Protein AF-G5RTS2-F1 (afdb_monomer)

Foldseek 3Di:
DQPQHPDDDDLQFAQWAQADVVVTDGHTGGRDDPQQPVHADPQADCVVHAQLDDHGGRGRPSPPSNLVVVLSVLVVCCVVPVAQADEAEPVSNPHLVSVLVSLVSNCVPDPDGHAYEYEDQDLDVVVVVVSCVSSVVSHHYDNNVVVVVVVVVVPDDD

Radius of gyration: 17.99 Å; Cα contacts (8 Å, |Δi|>4): 216; chains: 1; bounding box: 43×44×52 Å

Secondary structure (DSSP, 8-state):
--SS------GGGEEEEEEEETTEEEEEEE--SSS-TT-S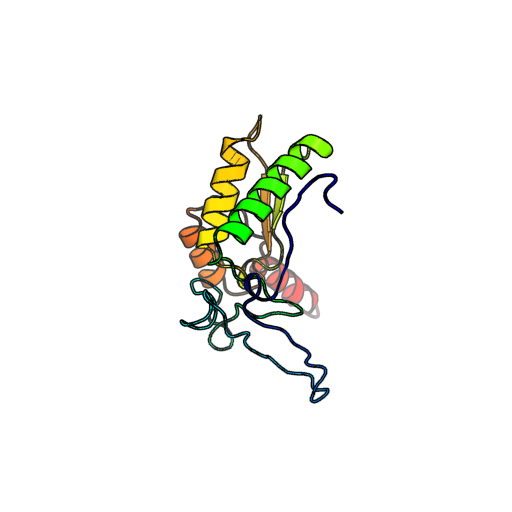-SSS--GGG-----SSSEE-TT-HHHHHHHHHHHHHHHHHH--SEEEEPSGGGS-HHHHHHHHHHHHHHSSSPPEEEE----S-HHHHHHHHHHTTT-SEE--HHHHHHHHHHHT---

Structure (mmCIF, N/CA/C/O backbone):
data_AF-G5RTS2-F1
#
_entry.id   AF-G5RTS2-F1
#
loop_
_atom_site.group_PDB
_atom_site.id
_atom_site.type_symbol
_atom_site.label_atom_id
_atom_site.label_alt_id
_atom_site.label_comp_id
_atom_site.label_asym_id
_atom_site.label_entity_id
_atom_site.label_seq_id
_atom_site.pdbx_PDB_ins_code
_atom_site.Cartn_x
_atom_site.Cartn_y
_atom_site.Cartn_z
_atom_site.occupancy
_atom_site.B_iso_or_equiv
_atom_site.auth_seq_id
_atom_site.auth_comp_id
_atom_site.auth_asym_id
_atom_site.auth_atom_id
_atom_site.pdbx_PDB_model_num
ATOM 1 N N . ALA A 1 1 ? 1.436 -27.597 -6.695 1.00 58.78 1 ALA A N 1
ATOM 2 C CA . ALA A 1 1 ? 0.924 -26.246 -7.002 1.00 58.78 1 ALA A CA 1
ATOM 3 C C . ALA A 1 1 ? -0.602 -26.290 -7.000 1.00 58.78 1 ALA A C 1
ATOM 5 O O . ALA A 1 1 ? -1.131 -27.360 -7.284 1.00 58.78 1 ALA A O 1
ATOM 6 N N . GLY A 1 2 ? -1.292 -25.195 -6.661 1.00 82.38 2 GLY A N 1
ATOM 7 C CA . GLY A 1 2 ? -2.748 -25.102 -6.859 1.00 82.38 2 GLY A CA 1
ATOM 8 C C . GLY A 1 2 ? -3.663 -25.520 -5.699 1.00 82.38 2 GLY A C 1
ATOM 9 O O . GLY A 1 2 ? -4.857 -25.673 -5.916 1.00 82.38 2 GLY A O 1
ATOM 10 N N . GLN A 1 3 ? -3.160 -25.753 -4.477 1.00 92.38 3 GLN A N 1
ATOM 11 C CA . GLN A 1 3 ? -4.029 -26.238 -3.387 1.00 92.38 3 GLN A CA 1
ATOM 12 C C . GLN A 1 3 ? -5.080 -25.201 -2.950 1.00 92.38 3 GLN A C 1
ATOM 14 O O . GLN A 1 3 ? -6.213 -25.577 -2.660 1.00 92.38 3 GLN A O 1
ATOM 19 N N . TYR A 1 4 ? -4.704 -23.919 -2.897 1.00 94.31 4 TYR A N 1
ATOM 20 C CA . TYR A 1 4 ? -5.579 -22.836 -2.429 1.00 94.31 4 TYR A CA 1
ATOM 21 C C . TYR A 1 4 ? -5.817 -21.761 -3.485 1.00 94.31 4 TYR A C 1
ATOM 23 O O . TYR A 1 4 ? -6.906 -21.211 -3.532 1.00 94.31 4 TYR A O 1
ATOM 31 N N . SER A 1 5 ? -4.841 -21.494 -4.351 1.00 96.38 5 SER A N 1
ATOM 32 C CA . SER A 1 5 ? -5.000 -20.642 -5.527 1.00 96.38 5 SER A CA 1
ATOM 33 C C . SER A 1 5 ? -4.260 -21.262 -6.706 1.00 96.38 5 SER A C 1
ATOM 35 O O . SER A 1 5 ? -3.174 -21.824 -6.537 1.00 96.38 5 SER A O 1
ATOM 37 N N . ASN A 1 6 ? -4.878 -21.182 -7.885 1.00 95.94 6 ASN A N 1
ATOM 38 C CA . ASN A 1 6 ? -4.281 -21.575 -9.162 1.00 95.94 6 ASN A CA 1
ATOM 39 C C . ASN A 1 6 ? -3.640 -20.386 -9.892 1.00 95.94 6 ASN A C 1
ATOM 41 O O . ASN A 1 6 ? -3.170 -20.563 -11.014 1.00 95.94 6 ASN A O 1
ATOM 45 N N . PHE A 1 7 ? -3.649 -19.193 -9.289 1.00 97.56 7 PHE A N 1
ATOM 46 C CA . PHE A 1 7 ? -2.987 -18.024 -9.844 1.00 97.56 7 PHE A CA 1
ATOM 47 C C . PHE A 1 7 ? -1.480 -18.267 -9.953 1.00 97.56 7 PHE A C 1
ATOM 49 O O . PHE A 1 7 ? -0.857 -18.822 -9.043 1.00 97.56 7 PHE A O 1
ATOM 56 N N . ILE A 1 8 ? -0.902 -17.863 -11.081 1.00 96.38 8 ILE A N 1
ATOM 57 C CA . ILE A 1 8 ? 0.526 -17.982 -11.355 1.00 96.38 8 ILE A CA 1
ATOM 58 C C . ILE A 1 8 ? 1.075 -16.575 -11.529 1.00 96.38 8 ILE A C 1
ATOM 60 O O . ILE A 1 8 ? 0.627 -15.842 -12.405 1.00 96.38 8 ILE A O 1
ATOM 64 N N . TRP A 1 9 ? 2.054 -16.233 -10.698 1.00 96.94 9 TRP A N 1
ATOM 65 C CA . TRP A 1 9 ? 2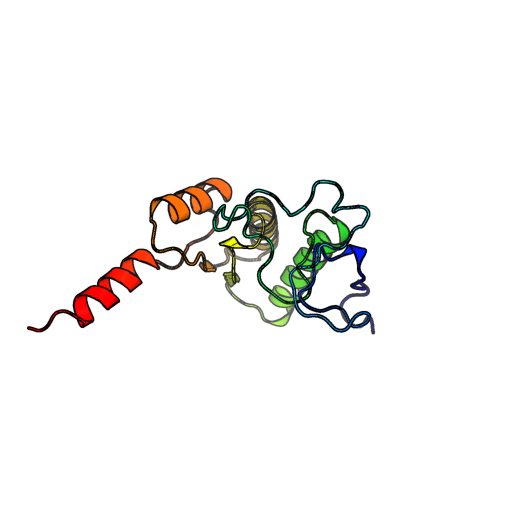.814 -15.000 -10.824 1.00 96.94 9 TRP A CA 1
ATOM 66 C C . TRP A 1 9 ? 3.853 -15.166 -11.934 1.00 96.94 9 TRP A C 1
ATOM 68 O O . TRP A 1 9 ? 4.680 -16.078 -11.887 1.00 96.94 9 TRP A O 1
ATOM 78 N N . ASP A 1 10 ? 3.789 -14.298 -12.935 1.00 95.94 10 ASP A N 1
ATOM 79 C CA . ASP A 1 10 ? 4.773 -14.179 -14.009 1.00 95.94 10 ASP A CA 1
ATOM 80 C C . ASP A 1 10 ? 5.174 -12.705 -14.195 1.00 95.94 10 ASP A C 1
ATOM 82 O O . ASP A 1 10 ? 4.724 -11.830 -13.456 1.00 95.94 10 ASP A O 1
ATOM 86 N N . TYR A 1 11 ? 6.016 -12.402 -15.185 1.00 95.19 11 TYR A N 1
ATOM 87 C CA . TYR A 1 11 ? 6.504 -11.034 -15.398 1.00 95.19 11 TYR A CA 1
ATOM 88 C C . TYR A 1 11 ? 5.402 -10.014 -15.762 1.00 95.19 11 TYR A C 1
ATOM 90 O O . TYR A 1 11 ? 5.648 -8.811 -15.692 1.00 95.19 11 TYR A O 1
ATOM 98 N N . HIS A 1 12 ? 4.188 -10.445 -16.130 1.00 95.81 12 HIS A N 1
ATOM 99 C CA . HIS A 1 12 ? 3.050 -9.541 -16.346 1.00 95.81 12 HIS A CA 1
ATOM 100 C C . HIS A 1 12 ? 2.422 -9.067 -15.029 1.00 95.81 12 HIS A C 1
ATOM 102 O O . HIS A 1 12 ? 1.552 -8.197 -15.038 1.00 95.81 12 HIS A O 1
ATOM 108 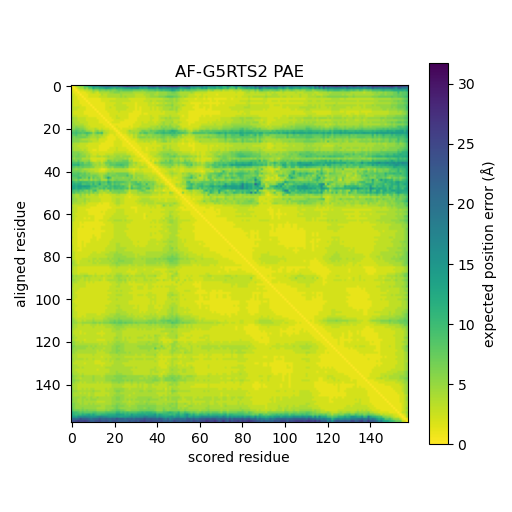N N . CYS A 1 13 ? 2.817 -9.658 -13.900 1.00 97.25 13 CYS A N 1
ATOM 109 C CA . CYS A 1 13 ? 2.324 -9.303 -12.572 1.00 97.25 13 CYS A CA 1
ATOM 110 C C . CYS A 1 13 ? 3.171 -8.221 -11.889 1.00 97.25 13 CYS A C 1
ATOM 112 O O . CYS A 1 13 ? 2.809 -7.772 -10.803 1.00 97.25 13 CYS A O 1
ATOM 114 N N . PHE A 1 14 ? 4.286 -7.818 -12.504 1.00 97.12 14 PHE A N 1
ATOM 115 C CA . PHE A 1 14 ? 5.283 -6.946 -11.895 1.00 97.12 14 PHE A CA 1
ATOM 116 C C . PHE A 1 14 ? 5.617 -5.758 -12.797 1.00 97.12 14 PHE A C 1
ATOM 118 O O . PHE A 1 14 ? 5.656 -5.888 -14.023 1.00 97.12 14 PHE A O 1
ATOM 125 N N . SER A 1 15 ? 5.881 -4.601 -12.191 1.00 96.31 15 SER A N 1
ATOM 126 C CA . SER A 1 15 ? 6.304 -3.384 -12.885 1.00 96.31 15 SER A CA 1
ATOM 127 C C . SER A 1 15 ? 7.820 -3.184 -12.872 1.00 96.31 15 SER A C 1
ATOM 129 O O . SER A 1 15 ? 8.352 -2.518 -13.764 1.00 96.31 15 SER A O 1
ATOM 131 N N . GLY A 1 16 ? 8.543 -3.801 -11.933 1.00 95.06 16 GLY A N 1
ATOM 132 C CA . GLY A 1 16 ? 9.999 -3.696 -11.863 1.00 95.06 16 GLY A CA 1
ATOM 133 C C . GLY A 1 16 ? 10.678 -4.696 -10.936 1.00 95.06 16 GLY A C 1
ATOM 134 O O . GLY A 1 16 ? 10.007 -5.409 -10.198 1.00 95.06 16 GLY A O 1
ATOM 135 N N . ILE A 1 17 ? 12.007 -4.733 -11.015 1.00 96.56 17 ILE A N 1
ATOM 136 C CA . ILE A 1 17 ? 12.924 -5.588 -10.241 1.00 96.56 17 ILE A CA 1
ATOM 137 C C . ILE A 1 17 ? 14.205 -4.820 -9.894 1.00 96.56 17 ILE A C 1
ATOM 139 O O . ILE A 1 17 ? 14.522 -3.828 -10.560 1.00 96.56 17 ILE A O 1
ATOM 143 N N . ASP A 1 18 ? 14.964 -5.298 -8.907 1.00 96.81 18 ASP A N 1
ATOM 144 C CA . ASP A 1 18 ? 16.244 -4.700 -8.491 1.00 96.81 18 ASP A CA 1
ATOM 145 C C . ASP A 1 18 ? 17.474 -5.439 -9.002 1.00 96.81 18 ASP A C 1
ATOM 147 O O . ASP A 1 18 ? 18.583 -4.920 -8.893 1.00 96.81 18 ASP A O 1
ATOM 151 N N . HIS A 1 19 ? 17.293 -6.615 -9.591 1.00 95.81 19 HIS A N 1
ATOM 152 C CA . HIS A 1 19 ? 18.391 -7.458 -10.031 1.00 95.81 19 HIS A CA 1
ATOM 153 C C . HIS A 1 19 ? 18.100 -8.074 -11.398 1.00 95.81 19 HIS A C 1
ATOM 155 O O . HIS A 1 19 ? 16.995 -8.559 -11.659 1.00 95.81 19 HIS A O 1
ATOM 161 N N . ILE A 1 20 ? 19.102 -8.078 -12.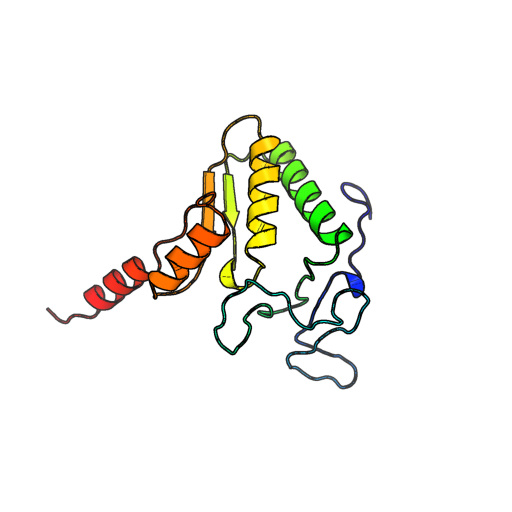273 1.00 95.69 20 ILE A N 1
ATOM 162 C CA . ILE A 1 20 ? 19.097 -8.812 -13.540 1.00 95.69 20 ILE A CA 1
ATOM 163 C C . ILE A 1 20 ? 20.299 -9.752 -13.577 1.00 95.69 20 ILE A C 1
ATOM 165 O O . ILE A 1 20 ? 21.361 -9.407 -13.085 1.00 95.69 20 ILE A O 1
ATOM 169 N N . GLU A 1 21 ? 20.141 -10.935 -14.177 1.00 94.94 21 GLU A N 1
ATOM 170 C CA . GLU A 1 21 ? 21.202 -11.960 -14.213 1.00 94.94 21 GLU A CA 1
ATOM 171 C C . GLU A 1 21 ? 22.018 -11.959 -15.526 1.00 94.94 21 GLU A C 1
ATOM 173 O O . GLU A 1 21 ? 23.011 -12.677 -15.659 1.00 94.94 21 GLU A O 1
ATOM 178 N N . ASN A 1 22 ? 21.595 -11.201 -16.547 1.00 90.50 22 ASN A N 1
ATOM 179 C CA . ASN A 1 22 ? 22.297 -11.116 -17.832 1.00 90.50 22 ASN A CA 1
ATOM 180 C C . ASN A 1 22 ? 22.096 -9.751 -18.534 1.00 90.50 22 ASN A C 1
ATOM 182 O O . ASN A 1 22 ? 21.152 -9.607 -19.321 1.00 90.50 22 ASN A O 1
ATOM 186 N N . PRO A 1 23 ? 22.991 -8.767 -18.315 1.00 92.75 23 PRO A N 1
ATOM 187 C CA . PRO A 1 23 ? 24.166 -8.830 -17.431 1.00 92.75 23 PRO A CA 1
ATOM 188 C C . PRO A 1 23 ? 23.778 -8.985 -15.952 1.00 92.75 23 PRO A C 1
ATOM 190 O O . PRO A 1 23 ? 22.657 -8.651 -15.603 1.00 92.75 23 PRO A O 1
ATOM 193 N N . ASP A 1 24 ? 24.690 -9.509 -15.126 1.00 96.38 24 ASP A N 1
ATOM 194 C CA . ASP A 1 24 ? 24.546 -9.578 -13.660 1.00 96.38 24 ASP A CA 1
ATOM 195 C C . ASP A 1 24 ? 24.736 -8.171 -13.068 1.00 96.38 24 ASP A C 1
ATOM 197 O O . ASP A 1 24 ? 25.859 -7.651 -13.054 1.00 96.38 24 ASP A O 1
ATOM 201 N N . GLU A 1 25 ? 23.636 -7.513 -12.702 1.00 97.06 25 GLU A N 1
ATOM 202 C CA . GLU A 1 25 ? 23.624 -6.112 -12.278 1.00 97.06 25 GLU A CA 1
ATOM 203 C C . GLU A 1 25 ? 22.490 -5.819 -11.286 1.00 97.06 25 GLU A C 1
ATOM 205 O O . GLU A 1 25 ? 21.339 -6.206 -11.499 1.00 97.06 25 GLU A O 1
ATOM 210 N N . ASP A 1 26 ? 22.825 -5.059 -10.239 1.00 96.94 26 ASP A N 1
ATOM 211 C CA . ASP A 1 26 ? 21.862 -4.465 -9.313 1.00 96.94 26 ASP A CA 1
ATOM 212 C C . ASP A 1 26 ? 21.478 -3.054 -9.781 1.00 96.94 26 ASP A C 1
ATOM 214 O O . ASP A 1 26 ? 22.333 -2.244 -10.155 1.00 96.94 26 ASP A O 1
ATOM 218 N N . GLY A 1 27 ? 20.194 -2.719 -9.719 1.00 94.12 27 GLY A N 1
ATOM 219 C CA . GLY A 1 27 ? 19.667 -1.446 -10.199 1.00 94.12 27 GLY A CA 1
ATOM 220 C C . GLY A 1 27 ? 18.184 -1.283 -9.897 1.00 94.12 27 GLY A C 1
ATOM 221 O O . GLY A 1 27 ? 17.646 -1.936 -9.019 1.00 94.12 27 GLY A O 1
ATOM 222 N N . ILE A 1 28 ? 17.509 -0.386 -10.613 1.00 94.00 28 ILE A N 1
ATOM 223 C CA . ILE A 1 28 ? 16.041 -0.348 -10.649 1.00 94.00 28 ILE A CA 1
ATOM 224 C C . ILE A 1 28 ? 15.651 -0.548 -12.104 1.00 94.00 28 ILE A C 1
ATOM 226 O O . ILE A 1 28 ? 15.835 0.345 -12.939 1.00 94.00 28 ILE A O 1
ATOM 230 N N . PHE A 1 29 ? 15.134 -1.730 -12.417 1.00 94.31 29 PHE A N 1
ATOM 231 C CA . PHE A 1 29 ? 14.788 -2.125 -13.773 1.00 94.31 29 PHE A CA 1
ATOM 232 C C . PHE A 1 29 ? 13.276 -2.161 -13.926 1.00 94.31 29 PHE A C 1
ATOM 234 O O . PHE A 1 29 ? 12.577 -2.863 -13.201 1.00 94.31 29 PHE A O 1
ATOM 241 N N . LYS A 1 30 ? 12.758 -1.419 -14.906 1.00 93.44 30 LYS A N 1
ATOM 242 C CA . LYS A 1 30 ? 11.341 -1.468 -15.264 1.00 93.44 30 LYS A CA 1
ATOM 243 C C . LYS A 1 30 ? 11.081 -2.647 -16.198 1.00 93.44 30 LYS A C 1
ATOM 245 O O . LYS A 1 30 ? 11.716 -2.750 -17.250 1.00 93.44 30 LYS A O 1
ATOM 250 N N . ILE A 1 31 ? 10.107 -3.485 -15.862 1.00 93.62 31 ILE A N 1
ATOM 251 C CA . ILE A 1 31 ? 9.623 -4.549 -16.743 1.00 93.62 31 ILE A CA 1
ATOM 252 C C . ILE A 1 31 ? 8.684 -3.919 -17.772 1.00 93.62 31 ILE A C 1
ATOM 254 O O . ILE A 1 31 ? 7.783 -3.164 -17.419 1.00 93.62 31 ILE A O 1
ATOM 258 N N . VAL A 1 32 ? 8.885 -4.212 -19.057 1.00 92.62 32 VAL A N 1
ATOM 259 C CA . VAL A 1 32 ? 7.981 -3.773 -20.133 1.00 92.62 32 VAL A CA 1
ATOM 260 C C . VAL A 1 32 ? 6.999 -4.900 -20.441 1.00 92.62 32 VAL A C 1
ATOM 262 O O . VAL A 1 32 ? 7.402 -5.949 -20.939 1.00 92.62 32 VAL A O 1
ATOM 265 N N . ASN A 1 33 ? 5.720 -4.683 -20.141 1.00 91.50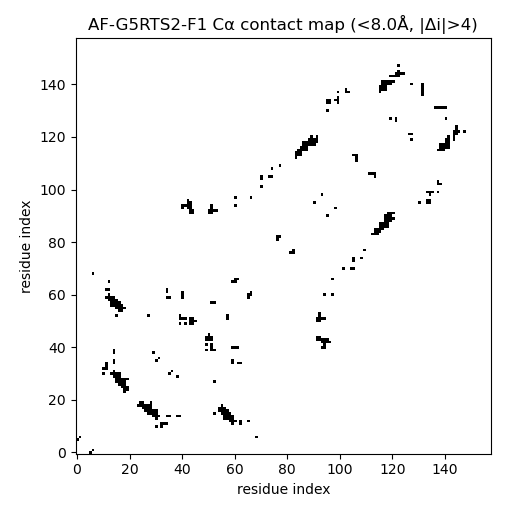 33 ASN A N 1
ATOM 266 C CA . ASN A 1 33 ? 4.624 -5.618 -20.393 1.00 91.50 33 ASN A CA 1
ATOM 267 C C . ASN A 1 33 ? 3.338 -4.850 -20.779 1.00 91.50 33 ASN A C 1
ATOM 269 O O . ASN A 1 33 ? 3.373 -3.637 -20.994 1.00 91.50 33 ASN A O 1
ATOM 273 N N . ASP A 1 34 ? 2.208 -5.556 -20.869 1.00 91.50 34 ASP A N 1
ATOM 274 C CA . ASP A 1 34 ? 0.913 -4.997 -21.288 1.00 91.50 34 ASP A CA 1
ATOM 275 C C . ASP A 1 34 ? 0.361 -3.894 -20.358 1.00 91.50 34 ASP A C 1
ATOM 277 O O . ASP A 1 34 ? -0.483 -3.104 -20.782 1.00 91.50 34 ASP A O 1
ATOM 281 N N . TYR A 1 35 ? 0.835 -3.816 -19.110 1.00 91.06 35 TYR A N 1
ATOM 282 C CA . TYR A 1 35 ? 0.345 -2.909 -18.065 1.00 91.06 35 TYR A CA 1
ATOM 283 C C . TYR A 1 35 ? 1.307 -1.745 -17.770 1.00 91.06 35 TYR A C 1
ATOM 285 O O . TYR A 1 35 ? 0.876 -0.693 -17.303 1.00 91.06 35 TYR A O 1
ATOM 293 N N . THR A 1 36 ? 2.597 -1.878 -18.095 1.00 89.12 36 THR A N 1
ATOM 294 C CA . THR A 1 36 ? 3.649 -0.910 -17.714 1.00 89.12 36 THR A CA 1
ATOM 295 C C . THR A 1 36 ? 3.981 0.140 -18.776 1.00 89.12 36 THR A C 1
ATOM 297 O O . THR A 1 36 ? 4.947 0.905 -18.626 1.00 89.12 36 THR A O 1
ATOM 300 N N . GLY A 1 37 ? 3.184 0.207 -19.849 1.00 84.06 37 GLY A N 1
ATOM 301 C CA . GLY A 1 37 ? 3.358 1.161 -20.951 1.00 84.06 37 GLY A CA 1
ATOM 302 C C . GLY A 1 37 ? 3.425 2.618 -20.483 1.00 84.06 37 GLY A C 1
ATOM 303 O O . GLY A 1 37 ? 4.282 3.371 -20.947 1.00 84.06 37 GLY A O 1
ATOM 304 N N . ASP A 1 38 ? 2.610 2.967 -19.485 1.00 85.00 38 ASP A N 1
ATOM 305 C CA . ASP A 1 38 ? 2.541 4.310 -18.896 1.00 85.00 38 ASP A CA 1
ATOM 306 C C . ASP A 1 38 ? 3.576 4.548 -17.775 1.00 85.00 38 ASP A C 1
ATOM 308 O O . ASP A 1 38 ? 3.651 5.640 -17.217 1.00 85.00 38 ASP A O 1
ATOM 312 N N . GLY A 1 39 ? 4.430 3.562 -17.463 1.00 88.94 39 GLY A N 1
ATOM 313 C CA . GLY A 1 39 ? 5.475 3.669 -16.437 1.00 88.94 39 GLY A CA 1
ATOM 314 C C . GLY A 1 39 ? 5.121 2.986 -15.116 1.00 88.94 39 GLY A C 1
ATOM 315 O O . GLY A 1 39 ? 4.493 1.928 -15.120 1.00 88.94 39 GLY A O 1
ATOM 316 N N . TRP A 1 40 ? 5.578 3.564 -14.004 1.00 90.12 40 TRP A N 1
ATOM 317 C CA . TRP A 1 40 ? 5.235 3.144 -12.638 1.00 90.12 40 TRP A CA 1
ATOM 318 C C . TRP A 1 40 ? 3.768 3.449 -12.315 1.00 90.12 40 TRP A C 1
ATOM 320 O O . TRP A 1 40 ? 3.123 4.207 -13.046 1.00 90.12 40 TRP A O 1
ATOM 330 N N . ASN A 1 41 ? 3.230 2.862 -11.249 1.00 88.44 41 ASN A N 1
ATOM 331 C CA . ASN A 1 41 ? 1.896 3.219 -10.779 1.00 88.44 41 ASN A CA 1
ATOM 332 C C . ASN A 1 41 ? 1.834 4.690 -10.335 1.00 88.44 41 ASN A C 1
ATOM 334 O O . ASN A 1 41 ? 2.824 5.276 -9.892 1.00 88.44 41 ASN A O 1
ATOM 338 N N . ASP A 1 42 ? 0.649 5.285 -10.443 1.00 86.94 42 ASP A N 1
ATOM 339 C CA . ASP A 1 42 ? 0.340 6.602 -9.897 1.00 86.94 42 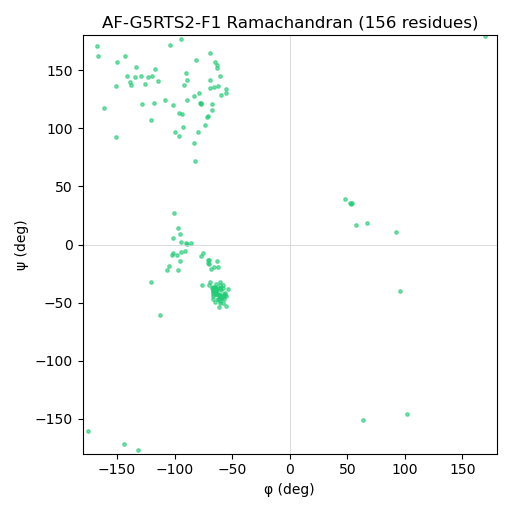ASP A CA 1
ATOM 340 C C . ASP A 1 42 ? -0.295 6.500 -8.497 1.00 86.94 42 ASP A C 1
ATOM 342 O O . ASP A 1 42 ? -0.520 5.412 -7.968 1.00 86.94 42 ASP A O 1
ATOM 346 N N . GLN A 1 43 ? -0.552 7.653 -7.869 1.00 84.31 43 GLN A N 1
ATOM 347 C CA . GLN A 1 43 ? -1.106 7.747 -6.505 1.00 84.31 43 GLN A CA 1
ATOM 348 C C . GLN A 1 43 ? -0.305 6.973 -5.443 1.00 84.31 43 GLN A C 1
ATOM 350 O O . GLN A 1 43 ? -0.865 6.425 -4.492 1.00 84.31 43 GLN A O 1
ATOM 355 N N . VAL A 1 44 ? 1.011 6.972 -5.626 1.00 83.31 44 VAL A N 1
ATOM 356 C CA . VAL A 1 44 ? 2.040 6.625 -4.641 1.00 83.31 44 VAL A CA 1
ATOM 357 C C . VAL A 1 44 ? 2.699 7.914 -4.135 1.00 83.31 44 VAL A C 1
ATOM 359 O O . VAL A 1 44 ? 2.428 8.995 -4.670 1.00 83.31 44 VAL A O 1
ATOM 362 N N . ASP A 1 45 ? 3.552 7.831 -3.112 1.00 83.88 45 ASP A N 1
ATOM 363 C CA . ASP A 1 45 ? 4.300 9.003 -2.638 1.00 83.88 45 ASP A CA 1
ATOM 364 C C . ASP A 1 45 ? 5.212 9.574 -3.746 1.00 83.88 45 ASP A C 1
ATOM 366 O O . ASP A 1 45 ? 5.743 8.847 -4.591 1.00 83.88 45 ASP A O 1
ATOM 370 N N . ASP A 1 46 ? 5.362 10.897 -3.762 1.00 79.81 46 ASP A N 1
ATOM 371 C CA . ASP A 1 46 ? 6.126 11.649 -4.762 1.00 79.81 46 ASP A CA 1
ATOM 372 C C . ASP A 1 46 ? 7.611 11.830 -4.398 1.00 79.81 46 ASP A C 1
ATOM 374 O O . ASP A 1 46 ? 8.380 12.436 -5.152 1.00 79.81 46 ASP A O 1
ATOM 378 N N . GLU A 1 47 ? 8.044 11.302 -3.252 1.00 75.38 47 GLU A N 1
ATOM 379 C CA . GLU A 1 47 ? 9.443 11.220 -2.852 1.00 75.38 47 GLU A CA 1
ATOM 380 C C . GLU A 1 47 ? 10.263 10.498 -3.936 1.00 75.38 47 GLU A C 1
ATOM 382 O O . GLU A 1 47 ? 9.851 9.495 -4.515 1.00 75.38 47 GLU A O 1
ATOM 387 N N . MET A 1 48 ? 11.424 11.070 -4.275 1.00 76.75 48 MET A N 1
ATOM 388 C CA . MET A 1 48 ? 12.254 10.655 -5.422 1.00 76.75 48 MET A CA 1
ATOM 389 C C . MET A 1 48 ? 11.542 10.706 -6.794 1.00 76.75 48 MET A C 1
ATOM 391 O O . MET A 1 48 ? 12.037 10.150 -7.773 1.00 76.75 48 MET A O 1
ATOM 395 N N . GLY A 1 49 ? 10.419 11.421 -6.899 1.00 84.19 49 GLY A N 1
ATOM 396 C CA . GLY A 1 49 ? 9.633 11.618 -8.119 1.00 84.19 49 GLY A CA 1
ATOM 397 C C . GLY A 1 49 ? 8.462 10.642 -8.263 1.00 84.19 49 GLY A C 1
ATOM 398 O O . GLY A 1 49 ? 7.390 11.057 -8.698 1.00 84.19 49 GLY A O 1
ATOM 399 N N . ASN A 1 50 ? 8.655 9.370 -7.907 1.00 88.12 50 ASN A N 1
ATOM 400 C CA . ASN A 1 50 ? 7.620 8.337 -7.830 1.00 88.12 50 ASN A CA 1
ATOM 401 C C . ASN A 1 50 ? 8.151 7.191 -6.963 1.00 88.12 50 ASN A C 1
ATOM 403 O O . ASN A 1 50 ? 9.146 6.565 -7.338 1.00 88.12 50 ASN A O 1
ATOM 407 N N . PHE A 1 51 ? 7.494 6.920 -5.836 1.00 86.38 51 PHE A N 1
ATOM 408 C CA . PHE A 1 51 ? 7.965 5.922 -4.881 1.00 86.38 51 PHE A CA 1
ATOM 409 C C . PHE A 1 51 ? 7.246 4.565 -4.977 1.00 86.38 51 PHE A C 1
ATOM 411 O O . PHE A 1 51 ? 7.188 3.856 -3.980 1.00 86.38 51 PHE A O 1
ATOM 418 N N . ASP A 1 52 ? 6.715 4.187 -6.148 1.00 86.88 52 ASP A N 1
ATOM 419 C CA . ASP A 1 52 ? 6.126 2.853 -6.398 1.00 86.88 52 ASP A CA 1
ATOM 420 C C . ASP A 1 52 ? 7.160 1.751 -6.127 1.00 86.88 52 ASP A C 1
ATOM 422 O O . ASP A 1 52 ? 6.938 0.841 -5.338 1.00 86.88 52 ASP A O 1
ATOM 426 N N . TYR A 1 53 ? 8.352 1.883 -6.713 1.00 91.50 53 TYR A N 1
ATOM 427 C CA . TYR A 1 53 ? 9.407 0.895 -6.533 1.00 91.50 53 TYR A CA 1
ATOM 428 C C . TYR A 1 53 ? 10.102 1.034 -5.170 1.00 91.50 53 TYR A C 1
ATOM 430 O O . TYR A 1 53 ? 10.712 2.067 -4.880 1.00 91.50 53 TYR A O 1
ATOM 438 N N . LEU A 1 54 ? 10.081 -0.042 -4.375 1.00 91.25 54 LEU A N 1
ATOM 439 C CA . LEU A 1 54 ? 10.845 -0.157 -3.128 1.00 91.25 54 LEU A CA 1
ATOM 440 C C . LEU A 1 54 ? 11.952 -1.220 -3.207 1.00 91.25 54 LEU A C 1
ATOM 442 O O . LEU A 1 54 ? 13.120 -0.887 -3.009 1.00 91.25 54 LEU A O 1
ATOM 446 N N . MET A 1 55 ? 11.593 -2.488 -3.444 1.00 92.31 55 MET A N 1
ATOM 447 C CA . MET A 1 55 ? 12.517 -3.635 -3.492 1.00 92.31 55 MET A CA 1
ATOM 448 C C . MET A 1 55 ? 11.860 -4.881 -4.108 1.00 92.31 55 MET A C 1
ATOM 450 O O . MET A 1 55 ? 10.632 -4.988 -4.098 1.00 92.31 55 MET A O 1
ATOM 454 N N . GLY A 1 56 ? 12.676 -5.846 -4.542 1.00 94.88 56 GLY A N 1
ATOM 455 C CA . GLY A 1 56 ? 12.235 -7.144 -5.060 1.00 94.88 56 GLY A CA 1
ATOM 456 C C . GLY A 1 56 ? 11.410 -7.037 -6.342 1.00 94.88 56 GLY A C 1
ATOM 457 O O . GLY A 1 56 ? 11.567 -6.105 -7.129 1.00 94.88 56 GLY A O 1
ATOM 458 N N . GLU A 1 57 ? 10.506 -7.992 -6.569 1.00 95.81 57 GLU A N 1
ATOM 459 C CA . GLU A 1 57 ? 9.568 -7.937 -7.689 1.00 95.81 57 GLU A CA 1
ATOM 460 C C . GLU A 1 57 ? 8.381 -7.010 -7.372 1.00 95.81 57 GLU A C 1
ATOM 462 O O . GLU A 1 57 ? 7.398 -7.401 -6.734 1.00 95.81 57 GLU A O 1
ATOM 467 N N . ASN A 1 58 ? 8.461 -5.758 -7.832 1.00 96.38 58 ASN A N 1
ATOM 468 C CA . ASN A 1 58 ? 7.449 -4.739 -7.563 1.00 96.38 58 ASN A CA 1
ATOM 469 C C . ASN A 1 58 ? 6.131 -5.073 -8.267 1.00 96.38 58 ASN A C 1
ATOM 471 O O . ASN A 1 58 ? 6.095 -5.179 -9.492 1.00 96.38 58 ASN A O 1
ATOM 475 N N . ILE A 1 59 ? 5.048 -5.227 -7.509 1.00 97.06 59 ILE A N 1
ATOM 476 C CA . ILE A 1 59 ? 3.747 -5.676 -8.020 1.00 97.06 59 ILE A CA 1
ATOM 477 C C . ILE A 1 59 ? 3.102 -4.602 -8.906 1.00 97.06 59 ILE A C 1
ATOM 479 O O . ILE A 1 59 ? 3.017 -3.434 -8.536 1.00 97.06 59 ILE A O 1
ATOM 483 N N . ASP A 1 60 ? 2.570 -5.007 -10.061 1.00 95.88 60 ASP A N 1
ATOM 484 C CA . ASP A 1 60 ? 1.764 -4.125 -10.904 1.00 95.88 60 ASP A CA 1
ATOM 485 C C . ASP A 1 60 ? 0.271 -4.266 -10.584 1.00 95.88 60 ASP A C 1
ATOM 487 O O . ASP A 1 60 ? -0.410 -5.195 -11.030 1.00 95.88 60 ASP A O 1
ATOM 491 N N . PHE A 1 61 ? -0.256 -3.309 -9.821 1.00 95.50 61 PHE A N 1
ATOM 492 C CA . PHE A 1 61 ? -1.661 -3.295 -9.428 1.00 95.50 61 PHE A CA 1
ATOM 493 C C . PHE A 1 61 ? -2.607 -2.977 -10.594 1.00 95.50 61 PHE A C 1
ATOM 495 O O . PHE A 1 61 ? -3.792 -3.290 -10.510 1.00 95.50 61 PHE A O 1
ATOM 502 N N . ARG A 1 62 ? -2.129 -2.447 -11.728 1.00 95.06 62 ARG A N 1
ATOM 503 C CA . ARG A 1 62 ? -2.982 -2.230 -12.916 1.00 95.06 62 ARG A CA 1
ATOM 504 C C . ARG A 1 62 ? -3.429 -3.544 -13.555 1.00 95.06 62 ARG A C 1
ATOM 506 O O . ARG A 1 62 ? -4.439 -3.572 -14.260 1.00 95.06 62 ARG A O 1
ATOM 513 N N . ASN A 1 63 ? -2.713 -4.640 -13.300 1.00 96.44 63 ASN A N 1
ATOM 514 C CA . ASN A 1 63 ? -3.134 -5.962 -13.731 1.00 96.44 63 ASN A CA 1
ATOM 515 C C . ASN A 1 63 ? -4.329 -6.435 -12.884 1.00 96.44 63 ASN A C 1
ATOM 517 O O . ASN A 1 63 ? -4.209 -6.774 -11.705 1.00 96.44 63 ASN A O 1
ATOM 521 N N . HIS A 1 64 ? -5.512 -6.500 -13.499 1.00 96.31 64 HIS A N 1
ATOM 522 C CA . HIS A 1 64 ? -6.731 -6.900 -12.793 1.00 96.31 64 HIS A CA 1
ATOM 523 C C . HIS A 1 64 ? -6.648 -8.321 -12.211 1.00 96.31 64 HIS A C 1
ATOM 525 O O . HIS A 1 64 ? -7.192 -8.586 -11.142 1.00 96.31 64 HIS A O 1
ATOM 531 N N . ALA A 1 65 ? -5.929 -9.235 -12.867 1.00 97.62 65 ALA A N 1
ATOM 532 C CA . ALA A 1 65 ? -5.769 -10.591 -12.358 1.00 97.62 65 ALA A CA 1
ATOM 533 C C . ALA A 1 65 ? -4.981 -10.603 -11.031 1.00 97.62 65 ALA A C 1
ATOM 535 O O . ALA A 1 65 ? -5.331 -11.353 -10.122 1.00 97.62 65 ALA A O 1
ATOM 536 N N . VAL A 1 66 ? -3.981 -9.724 -10.895 1.00 97.75 66 VAL A N 1
ATOM 537 C CA . VAL A 1 66 ? -3.210 -9.526 -9.656 1.00 97.75 66 VAL A CA 1
ATOM 538 C C . VAL A 1 66 ? -4.097 -8.970 -8.544 1.00 97.75 66 VAL A C 1
ATOM 540 O O . VAL A 1 66 ? -4.118 -9.510 -7.439 1.00 97.75 66 VAL A O 1
ATOM 543 N N . THR A 1 67 ? -4.865 -7.912 -8.817 1.00 97.94 67 THR A N 1
ATOM 544 C CA . THR A 1 67 ? -5.712 -7.292 -7.781 1.00 97.94 67 THR A CA 1
ATOM 545 C C . THR A 1 67 ? -6.805 -8.234 -7.284 1.00 97.94 67 THR A C 1
ATOM 547 O O . THR A 1 67 ? -7.062 -8.287 -6.078 1.00 97.94 67 THR A O 1
ATOM 550 N N . GLU A 1 68 ? -7.402 -9.034 -8.169 1.00 98.31 68 GLU A N 1
ATOM 551 C CA . GLU A 1 68 ? -8.382 -10.051 -7.779 1.00 98.31 68 GLU A CA 1
ATOM 552 C C . GLU A 1 68 ? -7.755 -11.220 -7.013 1.00 98.31 68 GLU A C 1
ATOM 554 O O . GLU A 1 68 ? -8.375 -11.714 -6.065 1.00 98.31 68 GLU A O 1
ATOM 559 N N . GLU A 1 69 ? -6.522 -11.619 -7.339 1.00 98.50 69 GLU A N 1
ATOM 560 C CA . GLU A 1 69 ? -5.790 -12.620 -6.556 1.00 98.50 69 GLU A CA 1
ATOM 561 C C . GLU A 1 69 ? -5.496 -12.119 -5.137 1.00 98.50 69 GLU A C 1
ATOM 563 O O . GLU A 1 69 ? -5.707 -12.843 -4.164 1.00 98.50 69 GLU A O 1
ATOM 568 N N . ILE A 1 70 ? -5.087 -10.859 -4.976 1.00 98.44 70 ILE A N 1
ATOM 569 C CA . ILE A 1 70 ? -4.818 -10.292 -3.647 1.00 98.44 70 ILE A CA 1
ATOM 570 C C . ILE A 1 70 ? -6.118 -10.154 -2.832 1.00 98.44 70 ILE A C 1
ATOM 572 O O . ILE A 1 70 ? -6.137 -10.432 -1.627 1.00 98.44 70 ILE A O 1
ATOM 576 N N . LYS A 1 71 ? -7.238 -9.785 -3.471 1.00 98.56 71 LYS A N 1
ATOM 577 C CA . LYS A 1 71 ? -8.567 -9.794 -2.828 1.00 98.56 71 LYS A CA 1
ATOM 578 C C . LYS A 1 71 ? -8.989 -11.220 -2.450 1.00 98.56 71 LYS A C 1
ATOM 580 O O . LYS A 1 71 ? -9.547 -11.427 -1.372 1.00 98.56 71 LYS A O 1
ATOM 585 N N . TYR A 1 72 ? -8.717 -12.213 -3.301 1.00 98.38 72 TYR A N 1
ATOM 586 C CA . TYR A 1 72 ? -8.953 -13.628 -2.999 1.00 98.38 72 TYR A CA 1
ATOM 587 C C . TYR A 1 72 ? -8.157 -14.090 -1.780 1.00 98.38 72 TYR A C 1
ATOM 589 O O . TYR A 1 72 ? -8.739 -14.657 -0.849 1.00 98.38 72 TYR A O 1
ATOM 597 N N . TRP A 1 73 ? -6.862 -13.784 -1.747 1.00 98.44 73 TRP A N 1
ATOM 598 C CA . TRP A 1 73 ? -5.991 -14.095 -0.622 1.00 98.44 73 TRP A CA 1
ATOM 599 C C . TRP A 1 73 ? -6.509 -13.488 0.685 1.00 98.44 73 TRP A C 1
ATOM 601 O O . TRP A 1 73 ? -6.553 -14.183 1.697 1.00 98.44 73 TRP A O 1
ATOM 611 N N . ALA A 1 74 ? -6.985 -12.240 0.666 1.00 98.06 74 ALA A N 1
ATOM 612 C CA . ALA A 1 74 ? -7.525 -11.590 1.859 1.00 98.06 74 AL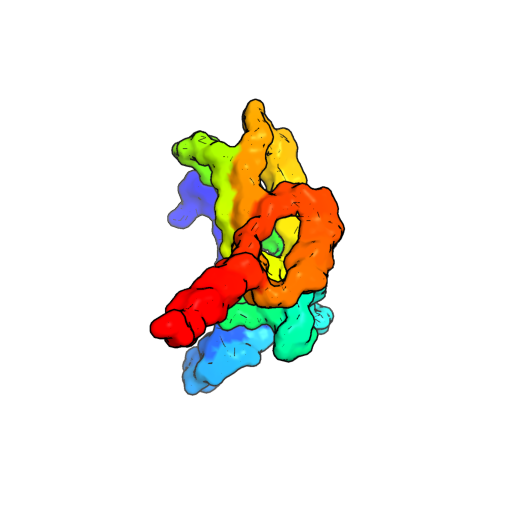A A CA 1
ATOM 613 C C . ALA A 1 74 ? -8.735 -12.338 2.441 1.00 98.06 74 ALA A C 1
ATOM 615 O O . ALA A 1 74 ? -8.771 -12.620 3.641 1.00 98.06 74 ALA A O 1
ATOM 616 N N . ARG A 1 75 ? -9.688 -12.739 1.583 1.00 98.06 75 ARG A N 1
ATOM 617 C CA . ARG A 1 75 ? -10.834 -13.573 1.992 1.00 98.06 75 ARG A CA 1
ATOM 618 C C . ARG A 1 75 ? -10.373 -14.901 2.578 1.00 98.06 75 ARG A C 1
ATOM 620 O O . ARG A 1 75 ? -10.872 -15.326 3.616 1.00 98.06 75 ARG A O 1
ATOM 627 N N . TRP A 1 76 ? -9.413 -15.546 1.919 1.00 98.06 76 TRP A N 1
ATOM 628 C CA . TRP A 1 76 ? -8.877 -16.825 2.364 1.00 98.06 76 TRP A CA 1
ATOM 629 C C . TRP A 1 76 ? -8.197 -16.707 3.734 1.00 98.06 76 TRP A C 1
ATOM 631 O O . TRP A 1 76 ? -8.508 -17.489 4.628 1.00 98.06 76 TRP A O 1
ATOM 641 N N . VAL A 1 77 ? -7.343 -15.702 3.950 1.00 97.88 77 VAL A N 1
ATOM 642 C CA . VAL A 1 77 ? -6.682 -15.473 5.247 1.00 97.88 77 VAL A CA 1
ATOM 643 C C . VAL A 1 77 ? -7.695 -15.216 6.356 1.00 97.88 77 VAL A C 1
ATOM 645 O O . VAL A 1 77 ? -7.561 -15.795 7.436 1.00 97.88 77 VAL A O 1
ATOM 648 N N . MET A 1 78 ? -8.719 -14.399 6.104 1.00 97.81 78 MET A N 1
ATOM 649 C CA . MET A 1 78 ? -9.781 -14.143 7.083 1.00 97.81 78 MET A CA 1
ATOM 650 C C . MET A 1 78 ? -10.524 -15.427 7.464 1.00 97.81 78 MET A C 1
ATOM 652 O O . MET A 1 78 ? -10.746 -15.673 8.648 1.00 97.81 78 MET A O 1
ATOM 656 N N . GLU A 1 79 ? -10.852 -16.275 6.487 1.00 97.12 79 GLU A N 1
ATOM 657 C CA . GLU A 1 79 ? -11.519 -17.559 6.728 1.00 97.12 79 GLU A CA 1
ATOM 658 C C . GLU A 1 79 ? -10.625 -18.538 7.502 1.00 97.12 79 GLU A C 1
ATOM 660 O O . GLU A 1 79 ? -11.101 -19.223 8.401 1.00 97.12 79 GLU A O 1
ATOM 665 N N . GLN A 1 80 ? -9.328 -18.605 7.182 1.00 97.56 80 GLN A N 1
ATOM 666 C CA . GLN A 1 80 ? -8.413 -19.559 7.821 1.00 97.56 80 GLN A CA 1
ATOM 667 C C . GLN A 1 80 ? -7.992 -19.151 9.234 1.00 97.56 80 GLN A C 1
ATOM 669 O O . GLN A 1 80 ? -7.743 -20.009 10.079 1.00 97.56 80 GLN A O 1
ATOM 674 N N . THR A 1 81 ? -7.837 -17.851 9.479 1.00 97.69 81 THR A N 1
ATOM 675 C CA . THR A 1 81 ? -7.252 -17.341 10.730 1.00 97.69 81 THR A CA 1
ATOM 676 C C . THR A 1 81 ? -8.286 -16.748 11.673 1.00 97.69 81 THR A C 1
ATOM 678 O O . THR A 1 81 ? -8.002 -16.604 12.861 1.00 97.69 81 THR A O 1
ATOM 681 N N . HIS A 1 82 ? -9.467 -16.401 11.156 1.00 97.06 82 HIS A N 1
ATOM 682 C CA . HIS A 1 82 ? -10.494 -15.644 11.868 1.00 97.06 82 HIS A CA 1
ATOM 683 C C . HIS A 1 82 ? -9.960 -14.333 12.467 1.00 97.06 82 HIS A C 1
ATOM 685 O O . HIS A 1 82 ? -10.366 -13.937 13.559 1.00 97.06 82 HIS A O 1
ATOM 691 N N . CYS A 1 83 ? -9.021 -13.680 11.774 1.00 97.19 83 CYS A N 1
ATOM 692 C CA . CYS A 1 83 ? -8.447 -12.421 12.224 1.00 97.19 83 CYS A CA 1
ATOM 693 C C . CYS A 1 83 ? -9.496 -11.299 12.307 1.00 97.19 83 CYS A C 1
ATOM 695 O O . CYS A 1 83 ? -10.505 -11.284 11.602 1.00 97.19 83 CYS A O 1
ATOM 697 N N . ASP A 1 84 ? -9.212 -10.323 13.167 1.00 97.88 84 ASP A N 1
ATOM 698 C CA . ASP A 1 84 ? -10.097 -9.185 13.445 1.00 97.88 84 ASP A CA 1
ATOM 699 C C . ASP A 1 84 ? -9.671 -7.903 12.721 1.00 97.88 84 ASP A C 1
ATOM 701 O O . ASP A 1 84 ? -10.220 -6.824 12.962 1.00 97.88 84 ASP A O 1
ATOM 705 N N . GLY A 1 85 ? -8.658 -7.994 11.860 1.00 97.81 85 GLY A N 1
ATOM 706 C CA . GLY A 1 85 ? -8.052 -6.823 11.259 1.00 97.81 85 GLY A CA 1
ATOM 707 C C . GLY A 1 85 ? -6.759 -7.083 10.504 1.00 97.81 85 GLY A C 1
ATOM 708 O O . GLY A 1 85 ? -6.250 -8.204 10.463 1.00 97.81 85 GLY A O 1
ATOM 709 N N . PHE A 1 86 ? -6.224 -6.003 9.940 1.00 98.56 86 PHE A N 1
ATOM 710 C CA . PHE A 1 86 ? -5.002 -5.991 9.149 1.00 98.56 86 PHE A CA 1
ATOM 711 C C . PHE A 1 86 ? -4.092 -4.829 9.546 1.00 98.56 86 PHE A C 1
ATOM 713 O O . PHE A 1 86 ? -4.551 -3.717 9.818 1.00 98.56 86 PHE A O 1
ATOM 720 N N . ARG A 1 87 ? -2.782 -5.089 9.512 1.00 98.50 87 ARG A N 1
ATOM 721 C CA . ARG A 1 87 ? -1.768 -4.044 9.382 1.00 98.50 87 ARG A CA 1
ATOM 722 C C . ARG A 1 87 ? -1.297 -4.033 7.933 1.00 98.50 87 ARG A C 1
ATOM 724 O O . ARG A 1 87 ? -0.787 -5.048 7.467 1.00 98.50 87 ARG A O 1
ATOM 731 N N . LEU A 1 88 ? -1.467 -2.909 7.248 1.00 98.12 88 LEU A N 1
ATOM 732 C CA . LEU A 1 88 ? -1.021 -2.717 5.870 1.00 98.12 88 LEU A CA 1
ATOM 733 C C . LEU A 1 88 ? 0.417 -2.191 5.885 1.00 98.12 88 LEU A C 1
ATOM 735 O O . LEU A 1 88 ? 0.716 -1.217 6.579 1.00 98.12 88 LEU A O 1
ATOM 739 N N . ASP A 1 89 ? 1.304 -2.894 5.194 1.00 97.69 89 ASP A N 1
ATOM 740 C CA . ASP A 1 89 ? 2.734 -2.595 5.114 1.00 97.69 89 ASP A CA 1
ATOM 741 C C . ASP A 1 89 ? 3.035 -1.666 3.938 1.00 97.69 89 ASP A C 1
ATOM 743 O O . ASP A 1 89 ? 2.360 -1.753 2.913 1.00 97.69 89 ASP A O 1
ATOM 747 N N . ALA A 1 90 ? 4.042 -0.805 4.093 1.00 93.88 90 ALA A N 1
ATOM 748 C CA . ALA A 1 90 ? 4.662 -0.036 3.022 1.00 93.88 90 ALA A CA 1
ATOM 749 C C . ALA A 1 90 ? 3.666 0.768 2.166 1.00 93.88 90 ALA A C 1
ATOM 751 O O . ALA A 1 90 ? 3.850 0.921 0.960 1.00 93.88 90 ALA A O 1
ATOM 752 N N . VAL A 1 91 ? 2.599 1.316 2.763 1.00 93.88 91 VAL A N 1
ATOM 753 C CA . VAL A 1 91 ? 1.455 1.796 1.965 1.00 93.88 91 VAL A CA 1
ATOM 754 C C . VAL A 1 91 ? 1.727 3.052 1.149 1.00 93.88 91 VAL A C 1
ATOM 756 O O . VAL A 1 91 ? 0.961 3.368 0.249 1.00 93.88 91 VAL A O 1
ATOM 759 N N . LYS A 1 92 ? 2.832 3.749 1.427 1.00 91.00 92 LYS A N 1
ATOM 760 C CA . LYS A 1 92 ? 3.289 4.870 0.598 1.00 91.00 92 LYS A CA 1
ATOM 761 C C . LYS A 1 92 ? 3.821 4.427 -0.777 1.00 91.00 92 LYS A C 1
ATOM 763 O O . LYS A 1 92 ? 3.942 5.261 -1.670 1.00 91.00 92 LYS A O 1
ATOM 768 N N . HIS A 1 93 ? 4.122 3.134 -0.928 1.00 92.75 93 HIS A N 1
ATOM 769 C CA . HIS A 1 93 ? 4.681 2.509 -2.132 1.00 92.75 93 HIS A CA 1
ATOM 770 C C . HIS A 1 93 ? 3.636 1.762 -2.971 1.00 92.75 93 HIS A C 1
ATOM 772 O O . HIS A 1 93 ? 3.927 1.309 -4.067 1.00 92.75 93 HIS A O 1
ATOM 778 N N . ILE A 1 94 ? 2.410 1.619 -2.469 1.00 94.62 94 ILE A N 1
ATOM 779 C CA . ILE A 1 94 ? 1.327 0.906 -3.150 1.00 94.62 94 ILE A CA 1
ATOM 780 C C . ILE A 1 94 ? 0.241 1.924 -3.497 1.00 94.62 94 ILE A C 1
ATOM 782 O O . ILE A 1 94 ? -0.050 2.792 -2.671 1.00 94.62 94 ILE A O 1
ATOM 786 N N . PRO A 1 95 ? -0.397 1.837 -4.677 1.00 95.25 95 PRO A N 1
ATOM 787 C CA . PRO A 1 95 ? -1.344 2.859 -5.095 1.00 95.25 95 PRO A CA 1
ATOM 788 C C . PRO A 1 95 ? -2.510 3.000 -4.118 1.00 95.25 95 PRO A C 1
ATOM 790 O O . PRO A 1 95 ? -3.190 2.021 -3.791 1.00 95.25 95 PRO A O 1
ATOM 793 N N . ALA A 1 96 ? -2.785 4.229 -3.679 1.00 96.25 96 ALA A N 1
ATOM 794 C CA . ALA A 1 96 ? -3.838 4.491 -2.698 1.00 96.25 96 ALA A CA 1
ATOM 795 C C . ALA A 1 96 ? -5.219 3.999 -3.175 1.00 96.25 96 ALA A C 1
ATOM 797 O O . ALA A 1 96 ? -6.006 3.475 -2.381 1.00 96.25 96 ALA A O 1
ATOM 798 N N . TRP A 1 97 ? -5.498 4.090 -4.483 1.00 96.69 97 TRP A N 1
ATOM 799 C CA . TRP A 1 97 ? -6.733 3.572 -5.076 1.00 96.69 97 TRP A CA 1
ATOM 800 C C . TRP A 1 97 ? -6.886 2.057 -4.876 1.00 96.69 97 TRP A C 1
ATOM 802 O O . TRP A 1 97 ? -7.992 1.594 -4.589 1.00 96.69 97 TRP A O 1
ATOM 812 N N . PHE A 1 98 ? -5.795 1.285 -4.949 1.00 97.56 98 PHE A N 1
ATOM 813 C CA . PHE A 1 98 ? -5.846 -0.161 -4.748 1.00 97.56 98 PHE A CA 1
ATOM 814 C C . PHE A 1 98 ? -6.208 -0.472 -3.301 1.00 97.56 98 PHE A C 1
ATOM 816 O O . PHE A 1 98 ? -7.110 -1.271 -3.049 1.00 97.56 98 PHE A O 1
ATOM 823 N N . TYR A 1 99 ? -5.557 0.188 -2.339 1.00 97.50 99 TYR A N 1
ATOM 824 C CA . TYR A 1 99 ? -5.887 -0.028 -0.935 1.00 97.50 99 TYR A CA 1
ATOM 825 C C . TYR A 1 99 ? -7.302 0.408 -0.595 1.00 97.50 99 TYR A C 1
ATOM 827 O O . TYR A 1 99 ? -7.971 -0.291 0.162 1.00 97.50 99 TYR A O 1
ATOM 835 N N . LYS A 1 100 ? -7.792 1.504 -1.175 1.00 97.94 100 LYS A N 1
ATOM 836 C CA . LYS A 1 100 ? -9.191 1.908 -1.035 1.00 97.94 100 LYS A CA 1
ATOM 837 C C . LYS A 1 100 ? -10.139 0.786 -1.466 1.00 97.94 100 LYS A C 1
ATOM 839 O O . LYS A 1 100 ? -10.974 0.373 -0.661 1.00 97.94 100 LYS A O 1
ATOM 844 N N . GLU A 1 101 ? -9.970 0.243 -2.671 1.00 98.12 101 GLU A N 1
ATOM 845 C CA . GLU A 1 101 ? -10.795 -0.870 -3.163 1.00 98.12 101 GLU A CA 1
ATOM 846 C C . GLU A 1 101 ? -10.632 -2.146 -2.332 1.00 98.12 101 GLU A C 1
ATOM 848 O O . GLU A 1 101 ? -11.600 -2.859 -2.061 1.00 98.12 101 GLU A O 1
ATOM 853 N N . TRP A 1 102 ? -9.403 -2.467 -1.932 1.00 98.50 102 TRP A N 1
ATOM 854 C CA . TRP A 1 102 ? -9.109 -3.660 -1.148 1.00 98.50 102 TRP A CA 1
ATOM 855 C C . TRP A 1 102 ? -9.735 -3.574 0.248 1.00 98.50 102 TRP A C 1
ATOM 857 O O . TRP A 1 102 ? -10.354 -4.539 0.697 1.00 98.50 102 TRP A O 1
ATOM 867 N N . ILE A 1 103 ? -9.649 -2.412 0.905 1.00 98.44 103 ILE A N 1
ATOM 868 C CA . ILE A 1 103 ? -10.285 -2.150 2.202 1.00 98.44 103 ILE A CA 1
ATOM 869 C C . ILE A 1 103 ? -11.807 -2.261 2.077 1.00 98.44 103 ILE A C 1
ATOM 871 O O . ILE A 1 103 ? -12.438 -2.934 2.894 1.00 98.44 103 ILE A O 1
ATOM 875 N N . GLU A 1 104 ? -12.404 -1.643 1.053 1.00 98.44 104 GLU A N 1
ATOM 876 C CA . GLU A 1 104 ? -13.841 -1.772 0.776 1.00 98.44 104 GLU A CA 1
ATOM 877 C C . GLU A 1 104 ? -14.243 -3.238 0.599 1.00 98.44 104 GLU A C 1
ATOM 879 O O . GLU A 1 104 ? -15.235 -3.684 1.179 1.00 98.44 104 GLU A O 1
ATOM 884 N N . HIS A 1 105 ? -13.440 -4.005 -0.139 1.00 98.50 105 HIS A N 1
ATOM 885 C CA . HIS A 1 105 ? -13.681 -5.419 -0.368 1.00 98.50 105 HIS A CA 1
ATOM 886 C C . HIS A 1 105 ? -13.667 -6.232 0.933 1.00 98.50 105 HIS A C 1
ATOM 888 O O . HIS A 1 105 ? -14.633 -6.945 1.212 1.00 98.50 105 HIS A O 1
ATOM 894 N N . VAL A 1 106 ? -12.606 -6.129 1.744 1.00 98.31 106 VAL A N 1
ATOM 895 C CA . VAL A 1 106 ? -12.494 -6.924 2.981 1.00 98.31 106 VAL A CA 1
ATOM 896 C C . VAL A 1 106 ? -13.541 -6.524 4.015 1.00 98.31 106 VAL A C 1
ATOM 898 O O . VAL A 1 106 ? -14.096 -7.398 4.674 1.00 98.31 106 VAL A O 1
ATOM 901 N N . GLN A 1 107 ? -13.881 -5.235 4.119 1.00 98.12 107 GLN A N 1
ATOM 902 C CA . GLN A 1 107 ? -14.945 -4.774 5.016 1.00 98.12 107 GLN A CA 1
ATOM 903 C C . GLN A 1 107 ? -16.324 -5.279 4.572 1.00 98.12 107 GLN A C 1
ATOM 905 O O . GLN A 1 107 ? -17.143 -5.629 5.419 1.00 98.12 107 GLN A O 1
ATOM 910 N N . ALA A 1 108 ? -16.590 -5.352 3.263 1.00 98.19 108 ALA A N 1
ATOM 911 C CA . ALA A 1 108 ? -17.873 -5.818 2.736 1.00 98.19 108 ALA A CA 1
ATOM 912 C C . ALA A 1 108 ? -18.114 -7.321 2.955 1.00 98.19 108 ALA A C 1
ATOM 914 O O . ALA A 1 108 ? -19.260 -7.741 3.116 1.00 98.19 108 ALA A O 1
ATOM 915 N N . VAL A 1 109 ? -17.054 -8.134 2.940 1.00 97.81 109 VAL A N 1
ATOM 916 C CA . VAL A 1 109 ? -17.148 -9.599 3.096 1.00 97.81 109 VAL A CA 1
ATOM 917 C C . VAL A 1 109 ? -16.922 -10.074 4.531 1.00 97.81 109 VAL A C 1
ATOM 919 O O . VAL A 1 109 ? -17.222 -11.227 4.843 1.00 97.81 109 VAL A O 1
ATOM 922 N N . ALA A 1 110 ? -16.397 -9.220 5.413 1.00 97.50 110 ALA A N 1
ATOM 923 C CA . ALA A 1 110 ? -16.172 -9.573 6.805 1.00 97.50 110 ALA A CA 1
ATOM 924 C C . ALA A 1 110 ? -17.500 -9.743 7.569 1.00 97.50 110 ALA A C 1
ATOM 926 O O . ALA A 1 110 ? -18.421 -8.939 7.417 1.00 97.50 110 ALA A O 1
ATOM 927 N N . PRO A 1 111 ? -17.605 -10.732 8.477 1.00 95.94 111 PRO A N 1
ATOM 928 C CA . PRO A 1 111 ? -18.793 -10.900 9.319 1.00 95.94 111 PRO A CA 1
ATOM 929 C C . PRO A 1 111 ? -18.938 -9.797 10.382 1.00 95.94 111 PRO A C 1
ATOM 931 O O . PRO A 1 111 ? -19.980 -9.685 11.028 1.00 95.94 111 PRO A O 1
ATOM 934 N N . LYS A 1 112 ? -17.883 -9.006 10.601 1.00 96.38 112 LYS A N 1
ATOM 935 C CA . LYS A 1 112 ? -17.825 -7.880 11.533 1.00 96.38 112 LYS A CA 1
ATOM 936 C C . LYS A 1 112 ? -16.835 -6.829 11.021 1.00 96.38 112 LYS A C 1
ATOM 938 O O . LYS A 1 112 ? -15.926 -7.200 10.282 1.00 96.38 112 LYS A O 1
ATOM 943 N N . PRO A 1 113 ? -16.965 -5.557 11.438 1.00 97.62 113 PRO A N 1
ATOM 944 C CA . PRO A 1 113 ? -16.009 -4.521 11.064 1.00 97.62 113 PRO A CA 1
ATOM 945 C C . PRO A 1 113 ? -14.577 -4.906 11.449 1.00 97.62 113 PRO A C 1
ATOM 947 O O . PRO A 1 113 ? -14.329 -5.301 12.591 1.00 97.62 113 PRO A O 1
ATOM 950 N N . LEU A 1 114 ? -13.651 -4.776 10.501 1.00 98.25 114 LEU A N 1
ATOM 951 C CA . LEU A 1 114 ? -12.234 -5.066 10.700 1.00 98.25 114 LEU A CA 1
ATOM 952 C C . LEU A 1 114 ? -11.481 -3.828 11.189 1.00 98.25 114 LEU A C 1
ATOM 954 O O . LEU A 1 114 ? -11.712 -2.716 10.705 1.00 98.25 114 LEU A O 1
ATOM 958 N N . PHE A 1 115 ? -10.536 -4.031 12.106 1.00 98.31 115 PHE A N 1
ATOM 959 C CA . PHE A 1 115 ? -9.547 -3.019 12.477 1.00 98.31 115 PHE A CA 1
ATOM 960 C C . P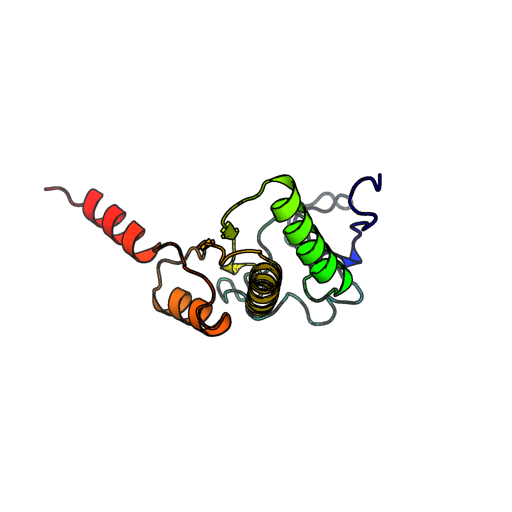HE A 1 115 ? -8.460 -2.941 11.397 1.00 98.31 115 PHE A C 1
ATOM 962 O O . PHE A 1 115 ? -7.795 -3.937 11.126 1.00 98.31 115 PHE A O 1
ATOM 969 N N . ILE A 1 116 ? -8.254 -1.777 10.779 1.00 98.44 116 ILE A N 1
ATOM 970 C CA . ILE A 1 116 ? -7.247 -1.611 9.720 1.00 98.44 116 ILE A CA 1
ATOM 971 C C . ILE A 1 116 ? -6.353 -0.420 10.052 1.00 98.44 116 ILE A C 1
ATOM 973 O O . ILE A 1 116 ? -6.833 0.705 10.206 1.00 98.44 116 ILE A O 1
ATOM 977 N N . VAL A 1 117 ? -5.054 -0.684 10.175 1.00 98.50 117 VAL A N 1
ATOM 978 C CA . VAL A 1 117 ? -4.013 0.330 10.372 1.00 98.50 117 VAL A CA 1
ATOM 979 C C . VAL A 1 117 ? -2.948 0.174 9.297 1.00 98.50 117 VAL A C 1
ATOM 981 O O . VAL A 1 117 ? -2.549 -0.941 8.976 1.00 98.50 117 VAL A O 1
ATOM 984 N N . ALA A 1 118 ? -2.474 1.276 8.739 1.00 98.25 118 ALA A N 1
ATOM 985 C CA . ALA A 1 118 ? -1.502 1.275 7.664 1.00 98.25 118 ALA A CA 1
ATOM 986 C C . ALA A 1 118 ? -0.220 2.003 8.068 1.00 98.25 118 ALA A C 1
ATOM 988 O O . ALA A 1 118 ? -0.225 2.971 8.834 1.00 98.25 118 ALA A O 1
ATOM 989 N N . GLU A 1 119 ? 0.899 1.504 7.567 1.00 97.75 119 GLU A N 1
ATOM 990 C CA . GLU A 1 119 ? 2.208 2.100 7.767 1.00 97.75 119 GLU A CA 1
ATOM 991 C C . GLU A 1 119 ? 2.558 2.993 6.579 1.00 97.75 119 GLU A C 1
ATOM 993 O O . GLU A 1 119 ? 3.066 2.545 5.557 1.00 97.75 119 GLU A O 1
ATOM 998 N N . TYR A 1 120 ? 2.228 4.276 6.728 1.00 96.88 120 TYR A N 1
ATOM 999 C CA . TYR A 1 120 ? 2.704 5.343 5.858 1.00 96.88 120 TYR A CA 1
ATOM 1000 C C . TYR A 1 120 ? 3.868 6.040 6.563 1.00 96.88 120 TYR A C 1
ATOM 1002 O O . TYR A 1 120 ? 3.660 6.895 7.428 1.00 96.88 120 TYR A O 1
ATOM 1010 N N . TRP A 1 121 ? 5.104 5.658 6.240 1.00 95.31 121 TRP A N 1
ATOM 1011 C CA . TRP A 1 121 ? 6.278 6.201 6.925 1.00 95.31 121 TRP A CA 1
ATOM 1012 C C . TRP A 1 121 ? 6.718 7.549 6.354 1.00 95.31 121 TRP A C 1
ATOM 1014 O O . TRP A 1 121 ? 7.571 7.635 5.465 1.00 95.31 121 TRP A O 1
ATOM 1024 N N . SER A 1 122 ? 6.124 8.609 6.898 1.00 94.25 122 SER A N 1
ATOM 1025 C CA . SER A 1 122 ? 6.538 9.999 6.715 1.00 94.25 122 SER A CA 1
ATOM 1026 C C . SER A 1 122 ? 6.377 10.768 8.027 1.00 94.25 122 SER A C 1
ATOM 1028 O O . SER A 1 122 ? 5.447 10.529 8.795 1.00 94.25 122 SER A O 1
ATOM 1030 N N . HIS A 1 123 ? 7.282 11.708 8.296 1.00 95.62 123 HIS A N 1
ATOM 1031 C CA . HIS A 1 123 ? 7.170 12.614 9.445 1.00 95.62 123 HIS A CA 1
ATOM 1032 C C . HIS A 1 123 ? 6.410 13.910 9.102 1.00 95.62 123 HIS A C 1
ATOM 1034 O O . HIS A 1 123 ? 6.254 14.780 9.960 1.00 95.62 123 HIS A O 1
ATOM 1040 N N . GLU A 1 124 ? 5.929 14.045 7.862 1.00 95.62 124 GLU A N 1
ATOM 1041 C CA . GLU A 1 124 ? 5.144 15.182 7.382 1.00 95.62 124 GLU A CA 1
ATOM 1042 C C . GLU A 1 124 ? 3.646 14.896 7.522 1.00 95.62 124 GLU A C 1
ATOM 1044 O O . GLU A 1 124 ? 3.090 14.052 6.820 1.00 95.62 124 GLU A O 1
ATOM 1049 N N . VAL A 1 125 ? 2.973 15.626 8.413 1.00 96.88 125 VAL A N 1
ATOM 1050 C CA . VAL A 1 125 ? 1.539 15.437 8.700 1.00 96.88 125 VAL A CA 1
ATOM 1051 C C . VAL A 1 125 ? 0.672 15.598 7.445 1.00 96.88 125 VAL A C 1
ATOM 1053 O O . VAL A 1 125 ? -0.275 14.837 7.261 1.00 96.88 125 VAL A O 1
ATOM 1056 N N . ASP A 1 126 ? 1.018 16.529 6.553 1.00 97.12 126 ASP A N 1
ATOM 1057 C CA . ASP A 1 126 ? 0.250 16.794 5.329 1.00 97.12 126 ASP A CA 1
ATOM 1058 C C . ASP A 1 126 ? 0.247 15.596 4.363 1.00 97.12 126 ASP 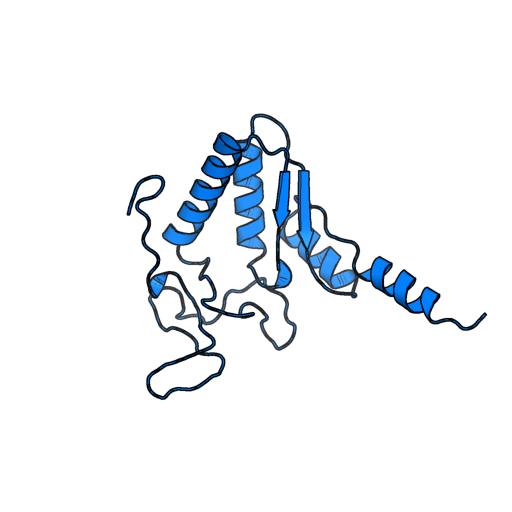A C 1
ATOM 1060 O O . ASP A 1 126 ? -0.772 15.321 3.724 1.00 97.12 126 ASP A O 1
ATOM 1064 N N . LYS A 1 127 ? 1.346 14.826 4.298 1.00 95.31 127 LYS A N 1
ATOM 1065 C CA . LYS A 1 127 ? 1.416 13.588 3.502 1.00 95.31 127 LYS A CA 1
ATOM 1066 C C . LYS A 1 127 ? 0.479 12.518 4.065 1.00 95.31 127 LYS A C 1
ATOM 1068 O O . LYS A 1 127 ? -0.285 11.909 3.320 1.00 95.31 127 LYS A O 1
ATOM 1073 N N . LEU A 1 128 ? 0.471 12.350 5.390 1.00 97.38 128 LEU A N 1
ATOM 1074 C CA . LEU A 1 128 ? -0.437 11.423 6.073 1.00 97.38 128 LEU A CA 1
ATOM 1075 C C . LEU A 1 128 ? -1.905 11.812 5.849 1.00 97.38 128 LEU A C 1
ATOM 1077 O O . LEU A 1 128 ? -2.729 10.947 5.556 1.00 97.38 128 LEU A O 1
ATOM 1081 N N . GLN A 1 129 ? -2.232 13.104 5.947 1.00 97.25 129 GLN A N 1
ATOM 1082 C CA . GLN A 1 129 ? -3.588 13.597 5.700 1.00 97.25 129 GLN A CA 1
ATOM 1083 C C . GLN A 1 129 ? -4.015 13.369 4.246 1.00 97.25 129 GLN A C 1
ATOM 1085 O O . GLN A 1 129 ? -5.123 12.900 4.003 1.00 97.25 129 GLN A O 1
ATOM 1090 N N . THR A 1 130 ? -3.119 13.625 3.291 1.00 96.62 130 THR A N 1
ATOM 1091 C CA . THR A 1 130 ? -3.378 13.386 1.864 1.00 96.62 130 THR A CA 1
ATOM 1092 C C . THR A 1 130 ? -3.708 11.919 1.601 1.00 96.62 130 THR A C 1
ATOM 1094 O O . THR A 1 130 ? -4.693 11.625 0.928 1.00 96.62 130 THR A O 1
ATOM 1097 N N . TYR A 1 131 ? -2.937 10.990 2.172 1.00 96.62 131 TYR A N 1
ATOM 1098 C CA . TYR A 1 131 ? -3.211 9.562 2.021 1.00 96.62 131 TYR A CA 1
ATOM 1099 C C . TYR A 1 131 ? -4.548 9.154 2.655 1.00 96.62 131 TYR A C 1
ATOM 1101 O O . TYR A 1 131 ? -5.321 8.415 2.044 1.00 96.62 131 TYR A O 1
ATOM 1109 N N . ILE A 1 132 ? -4.859 9.664 3.855 1.00 97.56 132 ILE A N 1
ATOM 1110 C CA . ILE A 1 132 ? -6.165 9.459 4.506 1.00 97.56 132 ILE A CA 1
ATOM 1111 C C . ILE A 1 132 ? -7.299 9.917 3.584 1.00 97.56 132 ILE A C 1
ATOM 1113 O O . ILE A 1 132 ? -8.277 9.186 3.425 1.00 97.56 132 ILE A O 1
ATOM 1117 N N . ASP A 1 133 ? -7.162 11.080 2.949 1.00 97.62 133 ASP A N 1
ATOM 1118 C CA . ASP A 1 133 ? -8.168 11.618 2.034 1.00 97.62 133 ASP A CA 1
ATOM 1119 C C . ASP A 1 133 ? -8.296 10.760 0.761 1.00 97.62 133 ASP A C 1
ATOM 1121 O O . ASP A 1 133 ? -9.413 10.478 0.328 1.00 97.62 133 ASP A O 1
ATOM 1125 N N . GLN A 1 134 ? -7.184 10.272 0.195 1.00 97.00 134 GLN A N 1
ATOM 1126 C CA . GLN A 1 134 ? -7.177 9.391 -0.987 1.00 97.00 134 GLN A CA 1
ATOM 1127 C C . GLN A 1 134 ? -7.928 8.072 -0.754 1.00 97.00 134 GLN A C 1
ATOM 1129 O O . GLN A 1 134 ? -8.583 7.560 -1.666 1.00 97.00 134 GLN A O 1
ATOM 1134 N N . VAL A 1 135 ? -7.870 7.533 0.467 1.00 97.31 135 VAL A N 1
ATOM 1135 C CA . VAL A 1 135 ? -8.590 6.308 0.860 1.00 97.31 135 VAL A CA 1
ATOM 1136 C C . VAL A 1 135 ? -9.924 6.588 1.567 1.00 97.31 135 VAL A C 1
ATOM 1138 O O . VAL A 1 135 ? -10.510 5.688 2.167 1.00 97.31 135 VAL A O 1
ATOM 1141 N N . ASP A 1 136 ? -10.428 7.823 1.506 1.00 97.81 136 ASP A N 1
ATOM 1142 C CA . ASP A 1 136 ? -11.637 8.328 2.178 1.00 97.81 136 ASP A CA 1
ATOM 1143 C C . ASP A 1 136 ? -11.732 7.979 3.682 1.00 97.81 136 ASP A C 1
ATOM 1145 O O . ASP A 1 136 ? -12.798 7.608 4.187 1.00 97.81 136 ASP A O 1
ATOM 1149 N N . GLY A 1 137 ? -10.619 8.022 4.412 1.00 97.19 137 GLY A N 1
ATOM 1150 C CA . GLY A 1 137 ? -10.588 7.740 5.851 1.00 97.19 137 GLY A CA 1
ATOM 1151 C C . GLY A 1 137 ? -10.899 6.290 6.231 1.00 97.19 137 GLY A C 1
ATOM 1152 O O . GLY A 1 137 ? -11.233 6.015 7.383 1.00 97.19 137 GLY A O 1
ATOM 1153 N N . LYS A 1 138 ? -10.798 5.346 5.289 1.00 96.62 138 LYS A N 1
ATOM 1154 C CA . LYS A 1 138 ? -11.124 3.926 5.516 1.00 96.62 138 LYS A CA 1
ATOM 1155 C C . LYS A 1 138 ? -10.074 3.143 6.314 1.00 96.62 138 LYS A C 1
ATOM 1157 O O . LYS A 1 138 ? -10.324 1.994 6.675 1.00 96.62 138 LYS A O 1
ATOM 1162 N N . THR A 1 139 ? -8.918 3.739 6.600 1.00 96.94 139 THR A N 1
ATOM 1163 C CA . THR A 1 139 ? -7.852 3.145 7.420 1.00 96.94 139 THR A CA 1
ATOM 1164 C C . THR A 1 139 ? -7.329 4.144 8.443 1.00 96.94 139 THR A C 1
ATOM 1166 O O . THR A 1 139 ? -7.344 5.353 8.215 1.00 96.94 139 THR A O 1
ATOM 1169 N N . MET A 1 140 ? -6.810 3.627 9.554 1.00 97.94 140 MET A N 1
ATOM 1170 C CA . MET A 1 140 ? -5.934 4.381 10.453 1.00 97.94 140 MET A CA 1
ATOM 1171 C C . MET A 1 140 ? -4.501 4.383 9.915 1.00 97.94 140 MET A C 1
ATOM 1173 O O . MET A 1 140 ? -4.132 3.484 9.158 1.00 97.94 140 MET A O 1
ATOM 1177 N N . LEU A 1 141 ? -3.688 5.345 10.350 1.00 98.38 141 LEU A N 1
ATOM 1178 C CA . LEU A 1 141 ? -2.244 5.384 10.108 1.00 98.38 141 LEU A CA 1
ATOM 1179 C C . LEU A 1 141 ? -1.477 5.308 11.427 1.00 98.38 141 LEU A C 1
ATOM 1181 O O . LEU A 1 141 ? -1.961 5.773 12.462 1.00 98.38 141 LEU A O 1
ATOM 1185 N N . PHE A 1 142 ? -0.268 4.754 11.390 1.00 98.38 142 PHE A N 1
ATOM 1186 C CA . PHE A 1 142 ? 0.689 4.974 12.472 1.00 98.38 142 PHE A CA 1
ATOM 1187 C C . PHE A 1 142 ? 1.108 6.449 12.522 1.00 98.38 142 PHE A C 1
ATOM 1189 O O . PHE A 1 142 ? 1.428 7.047 11.498 1.00 98.38 142 PHE A O 1
ATOM 1196 N N . ASP A 1 143 ? 1.150 7.020 13.726 1.00 98.06 143 ASP A N 1
ATOM 1197 C CA . ASP A 1 143 ? 1.564 8.409 13.950 1.00 98.06 143 ASP A CA 1
ATOM 1198 C C . ASP A 1 143 ? 3.100 8.524 13.993 1.00 98.06 143 ASP A C 1
ATOM 1200 O O . ASP A 1 143 ? 3.728 8.685 15.046 1.00 98.06 143 ASP A O 1
ATOM 1204 N N . ALA A 1 144 ? 3.717 8.370 12.819 1.00 97.44 144 ALA A N 1
ATOM 1205 C CA . ALA A 1 144 ? 5.152 8.553 12.630 1.00 97.44 144 ALA A CA 1
ATOM 1206 C C . ALA A 1 144 ? 5.633 9.977 13.004 1.00 97.44 144 ALA A C 1
ATOM 1208 O O . ALA A 1 144 ? 6.678 10.085 13.654 1.00 97.44 144 ALA A O 1
ATOM 1209 N N . PRO A 1 145 ? 4.894 11.073 12.714 1.00 98.00 145 PRO A N 1
ATOM 1210 C CA . PRO A 1 145 ? 5.268 12.408 13.185 1.00 98.00 145 PRO A CA 1
ATOM 1211 C C . PRO A 1 145 ? 5.384 12.500 14.713 1.00 98.00 145 PRO A C 1
ATOM 1213 O O . PRO A 1 145 ? 6.363 13.052 15.225 1.00 98.00 145 PRO A O 1
ATOM 1216 N N . LEU A 1 146 ? 4.437 11.930 15.464 1.00 98.06 146 LEU A N 1
ATOM 1217 C CA . LEU A 1 146 ? 4.510 11.900 16.927 1.00 98.06 146 LEU A CA 1
ATOM 1218 C C . LEU A 1 146 ? 5.672 11.036 17.427 1.00 98.06 146 LEU A C 1
ATOM 1220 O O . LEU A 1 146 ? 6.368 11.433 18.366 1.00 98.06 146 LEU A O 1
ATOM 1224 N N . GLN A 1 147 ? 5.921 9.886 16.794 1.00 97.88 147 GLN A N 1
ATOM 1225 C CA . GLN A 1 147 ? 7.086 9.056 17.106 1.00 97.88 147 GLN A CA 1
ATOM 1226 C C . GLN A 1 147 ? 8.391 9.857 16.964 1.00 97.88 147 GLN A C 1
ATOM 1228 O O . GLN A 1 147 ? 9.238 9.795 17.861 1.00 97.88 147 GLN A O 1
ATOM 1233 N N . MET A 1 148 ? 8.518 10.678 15.917 1.00 96.75 148 MET A N 1
ATOM 1234 C CA . MET A 1 148 ? 9.669 11.562 15.721 1.00 96.75 148 MET A CA 1
ATOM 1235 C C . MET A 1 148 ? 9.776 12.622 16.827 1.00 96.75 148 MET A C 1
ATOM 1237 O O . MET A 1 148 ? 10.870 12.891 17.321 1.00 96.75 148 MET A O 1
ATOM 1241 N N . LYS A 1 149 ? 8.653 13.169 17.312 1.00 97.19 149 LYS A N 1
ATOM 1242 C CA . LYS A 1 149 ? 8.656 14.091 18.466 1.00 97.19 149 LYS A CA 1
ATOM 1243 C C . LYS A 1 149 ? 9.123 13.434 19.757 1.00 97.19 149 LYS A C 1
ATOM 1245 O O . LYS A 1 149 ? 9.879 14.053 20.507 1.00 97.19 149 LYS A O 1
ATOM 1250 N N . PHE A 1 150 ? 8.742 12.185 20.013 1.00 97.62 150 PHE A N 1
ATOM 1251 C CA . PHE A 1 150 ? 9.291 11.441 21.148 1.00 97.62 150 PHE A CA 1
ATOM 1252 C C . PHE A 1 150 ? 10.787 11.161 20.983 1.00 97.62 150 PHE A C 1
ATOM 1254 O O . PHE A 1 150 ? 11.537 11.284 21.953 1.00 97.62 150 PHE A O 1
ATOM 1261 N N . HIS A 1 151 ? 11.234 10.842 19.766 1.00 95.62 151 HIS A N 1
ATOM 1262 C CA . HIS A 1 151 ? 12.653 10.668 19.465 1.00 95.62 151 HIS A CA 1
ATOM 1263 C C . HIS A 1 151 ? 13.451 11.953 19.735 1.00 95.62 151 HIS A C 1
ATOM 1265 O O . HIS A 1 151 ? 14.438 11.910 20.470 1.00 95.62 151 HIS A O 1
ATOM 1271 N N . GLU A 1 152 ? 13.004 13.102 19.219 1.00 95.94 152 GLU A N 1
ATOM 1272 C CA . GLU A 1 152 ? 13.617 14.418 19.458 1.00 95.94 152 GLU A CA 1
ATOM 1273 C C . GLU A 1 152 ? 13.685 14.748 20.959 1.00 95.94 152 GLU A C 1
ATOM 1275 O O . GLU A 1 152 ? 14.744 15.124 21.466 1.00 95.94 152 GLU A O 1
ATOM 1280 N N . ALA A 1 153 ? 12.583 14.549 21.692 1.00 95.88 153 ALA A N 1
ATOM 1281 C CA . ALA A 1 153 ? 12.521 14.805 23.130 1.00 95.88 153 ALA A CA 1
ATOM 1282 C C . ALA A 1 153 ? 13.513 13.942 23.927 1.00 95.88 153 ALA A C 1
ATOM 1284 O O . ALA A 1 153 ? 14.128 14.431 24.874 1.00 95.88 153 ALA A O 1
ATOM 1285 N N . GLY A 1 154 ? 13.718 12.685 23.522 1.00 94.62 154 GLY A N 1
ATOM 1286 C CA . GLY A 1 154 ? 14.685 11.779 24.148 1.00 94.62 154 GLY A CA 1
ATOM 1287 C C . GLY A 1 154 ? 16.153 12.199 23.983 1.00 94.62 154 GLY A C 1
ATOM 1288 O O . GLY A 1 154 ? 16.997 11.757 24.761 1.00 94.62 154 GLY A O 1
ATOM 1289 N N . HIS A 1 155 ? 16.468 13.059 23.008 1.00 91.88 155 HIS A N 1
ATOM 1290 C CA . HIS A 1 155 ? 17.826 13.563 22.760 1.00 91.88 155 HIS A CA 1
ATOM 1291 C C . HIS A 1 155 ? 18.115 14.907 23.439 1.00 91.88 155 HIS A C 1
ATOM 1293 O O . HIS A 1 155 ? 19.261 15.371 23.428 1.00 91.88 155 HIS A O 1
ATOM 1299 N N . LEU A 1 156 ? 17.110 15.537 24.054 1.00 88.12 156 LEU A N 1
ATOM 1300 C CA . LEU A 1 156 ? 17.316 16.739 24.851 1.00 88.12 156 LEU A CA 1
ATOM 1301 C C . LEU A 1 156 ? 18.125 16.373 26.101 1.00 88.12 156 LEU A C 1
ATOM 1303 O O . LEU A 1 156 ? 17.679 15.607 26.953 1.00 88.12 156 LEU A O 1
ATOM 1307 N N . LYS A 1 157 ? 19.336 16.926 26.218 1.00 73.88 157 LYS A N 1
ATOM 1308 C CA . LYS A 1 157 ? 20.111 16.849 27.460 1.00 73.88 157 LYS A CA 1
ATOM 1309 C C . LYS A 1 157 ? 19.441 17.753 28.494 1.00 73.88 157 LYS A C 1
ATOM 1311 O O . LYS A 1 157 ? 19.452 18.971 28.325 1.00 73.88 157 LYS A O 1
ATOM 1316 N N . ILE A 1 158 ? 18.843 17.133 29.509 1.00 66.25 158 ILE A N 1
ATOM 1317 C CA . ILE A 1 158 ? 18.316 17.788 30.716 1.00 66.25 158 ILE A CA 1
ATOM 1318 C C . ILE A 1 158 ? 19.477 18.091 31.664 1.00 66.25 158 ILE A C 1
ATOM 1320 O O . ILE A 1 158 ? 20.355 17.207 31.808 1.00 66.25 158 ILE A O 1
#

Nearest PDB structures (foldseek):
  6ag0-assembly1_A  TM=9.766E-01  e=1.070E-15  Geobacillus stearothermophilus
  8jjm-assembly2_B  TM=9.782E-01  e=3.551E-15  Vibrio alginolyticus
  1hvx-assembly1_A  TM=9.769E-01  e=4.337E-15  Geobacillus stearothermophilus
  1e43-assembly1_A  TM=9.838E-01  e=1.063E-13  Bacillus amyloliquefaciens
  2gjp-assembly1_A  TM=9.631E-01  e=4.776E-14  Sutcliffiella halmapala

Sequence (158 aa):
AGQYSNFIWDYHCFSGIDHIENPDEDGIFKIVNDYTGDGWNDQVDDEMGNFDYLMGENIDFRNHAVTEEIKYWARWVMEQTHCDGFRLDAVKHIPAWFYKEWIEHVQAVAPKPLFIVAEYWSHEVDKLQTYIDQVDGKTMLFDAPLQMKFHEAGHLKI

Mean predicted aligned error: 4.04 Å

pLDDT: mean 94.44, std 5.95, range [58.78, 98.56]

Organism: NCBI:txid913084

Solvent-accessible surface area (backbone atoms only — not comparable to full-atom values): 9303 Å² total; per-residue (Å²): 136,53,92,87,57,77,81,78,89,54,74,74,41,29,38,28,33,36,69,43,83,84,70,75,45,80,57,85,44,73,41,86,46,97,72,27,80,86,49,75,72,64,67,33,39,59,61,95,72,59,28,38,73,84,68,57,76,27,72,26,70,80,31,63,70,50,47,51,49,55,52,49,49,52,54,51,51,39,70,75,66,67,60,65,54,49,77,45,71,60,45,42,34,40,39,36,64,57,52,35,53,48,51,54,50,53,49,72,71,40,96,54,86,57,50,44,38,28,39,47,91,48,69,49,66,68,60,57,51,50,52,34,58,63,32,71,61,76,52,47,66,56,65,42,42,59,51,50,52,54,52,55,58,72,68,58,85,126

InterPro domains:
  IPR017853 Glycoside hydrolase superfamily [SSF51445] (3-153)